Protein AF-A0A2T2UTL4-F1 (afdb_monomer_lite)

Sequence (143 aa):
MLGAYLYAWTPLRTEWTRGTAALFDRAASPELTVTTSPPTHHIRIRADEARVLKYVAPAGVKFLLPGLFLVLLAPARPRLGLFLTGHLALGALAAGVGIAGLTGLPGGIELAAFVRSYGVDAYGLAVPVLVFVRSRSRQTGLA

Secondary structure (DSSP, 8-state):
-HHHHHHHHHHHHHHHHHHHHHHHHHHS-TTPEEEEEGGGTEEEEESSSS-EEEEE---THHHHHHHHHHHHHS-----HHHHHHHHHHHHHHHHHHHHHHHTT-TTHHHHHHHIIIIIHHHHHHHHHHHHHHHHHHHHTT--

Foldseek 3Di:
DVVVCVVVVLVVLLVVLVVLLVLLVVLADPQKDWDGDSVQSWIWIDNDPVQIFIQHGQPAVVLCVLVVVLCVVQVDPRPSVVLRVVSNVLSVVLSVLCSVCNNDDVCSSVVSNVSRPPVSVCSSPVVSVVSVVVSVCVVVPVD

Radius of gyration: 17.81 Å; chains: 1; bounding box: 37×35×53 Å

pLDDT: mean 79.15, std 10.11, range [48.28, 92.25]

Structure (mmCIF, N/CA/C/O backbone):
data_AF-A0A2T2UTL4-F1
#
_entry.id   AF-A0A2T2UTL4-F1
#
loop_
_atom_site.group_PDB
_atom_site.id
_atom_site.type_symbol
_atom_site.label_atom_id
_atom_site.label_alt_id
_atom_site.label_comp_id
_atom_site.label_asym_id
_atom_site.label_entity_id
_atom_site.label_seq_id
_atom_site.pdbx_PDB_ins_code
_atom_site.Cartn_x
_atom_site.Cartn_y
_atom_site.Cartn_z
_atom_site.occupancy
_atom_site.B_iso_or_equiv
_atom_site.auth_seq_id
_atom_site.auth_comp_id
_atom_site.auth_asym_id
_atom_site.auth_atom_id
_atom_site.pdbx_PDB_model_num
ATOM 1 N N . MET A 1 1 ? -6.545 14.175 18.164 1.00 55.31 1 MET A N 1
ATOM 2 C CA . MET A 1 1 ? -5.751 12.979 17.792 1.00 55.31 1 MET A CA 1
ATOM 3 C C . MET A 1 1 ? -5.987 12.547 16.346 1.00 55.31 1 MET A C 1
ATOM 5 O O . MET A 1 1 ? -5.046 12.634 15.574 1.00 55.31 1 MET A O 1
ATOM 9 N N . LEU A 1 2 ? -7.212 12.188 15.930 1.00 58.59 2 LEU A N 1
ATOM 10 C CA . LEU A 1 2 ? -7.505 11.791 14.538 1.00 58.59 2 LEU A CA 1
ATOM 11 C C . LEU A 1 2 ? -7.093 12.846 13.489 1.00 58.59 2 LEU A C 1
ATOM 13 O O . LEU A 1 2 ? -6.490 12.487 12.487 1.00 58.59 2 LEU A O 1
ATOM 17 N N . GLY A 1 3 ? -7.349 14.136 13.744 1.00 59.53 3 GLY A N 1
ATOM 18 C CA . GLY A 1 3 ? -6.964 15.232 12.839 1.00 59.53 3 GLY A CA 1
ATOM 19 C C . GLY A 1 3 ? -5.448 15.402 12.666 1.00 59.53 3 GLY A C 1
ATOM 20 O O . GLY A 1 3 ? -4.967 15.443 11.541 1.00 59.53 3 GLY A O 1
ATOM 21 N N . ALA A 1 4 ? -4.681 15.403 13.763 1.00 59.41 4 ALA A N 1
ATOM 22 C CA . ALA A 1 4 ? -3.212 15.445 13.713 1.00 59.41 4 ALA A CA 1
ATOM 23 C C . ALA A 1 4 ? -2.620 14.205 13.016 1.00 59.41 4 ALA A C 1
ATOM 25 O O . ALA A 1 4 ? -1.631 14.294 12.295 1.00 59.41 4 ALA A O 1
ATOM 26 N N . TYR A 1 5 ? -3.268 13.049 13.177 1.00 59.44 5 TYR A N 1
ATOM 27 C CA . TYR A 1 5 ? -2.868 11.803 12.532 1.00 59.44 5 TYR A CA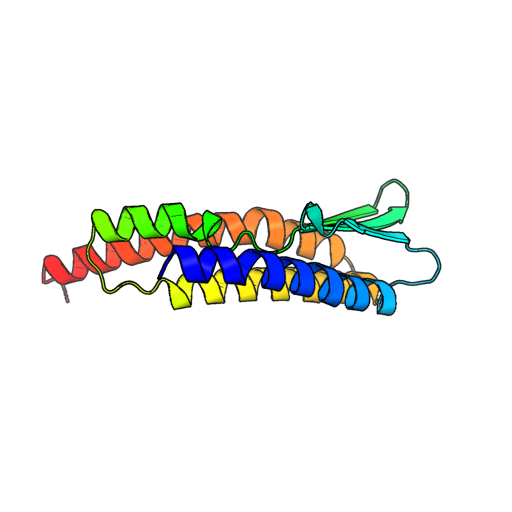 1
ATOM 28 C C . TYR A 1 5 ? -3.184 11.787 11.030 1.00 59.44 5 TYR A C 1
ATOM 30 O O . TYR A 1 5 ? -2.353 11.382 10.227 1.00 59.44 5 TYR A O 1
ATOM 38 N N . LEU A 1 6 ? -4.365 12.268 10.632 1.00 66.38 6 LEU A N 1
ATOM 39 C CA . LEU A 1 6 ? -4.750 12.477 9.232 1.00 66.38 6 LEU A CA 1
ATOM 40 C C . LEU A 1 6 ? -3.799 13.448 8.527 1.00 66.38 6 LEU A C 1
ATOM 42 O O . LEU A 1 6 ? -3.403 13.206 7.385 1.00 66.38 6 LEU A O 1
ATOM 46 N N . TYR A 1 7 ? -3.407 14.506 9.238 1.00 70.31 7 TYR A N 1
ATOM 47 C CA . TYR A 1 7 ? -2.445 15.492 8.767 1.00 70.31 7 TYR A CA 1
ATOM 48 C C . TYR A 1 7 ? -1.057 14.877 8.547 1.00 70.31 7 TYR A C 1
ATOM 50 O O . TYR A 1 7 ? -0.458 15.097 7.501 1.00 70.31 7 TYR A O 1
ATOM 58 N N . ALA A 1 8 ? -0.576 14.043 9.474 1.00 77.06 8 ALA A N 1
ATOM 59 C CA . ALA A 1 8 ? 0.720 13.369 9.357 1.00 77.06 8 ALA A CA 1
ATOM 60 C C . ALA A 1 8 ? 0.714 12.167 8.390 1.00 77.06 8 ALA A C 1
ATOM 62 O O . ALA A 1 8 ? 1.751 11.794 7.842 1.00 77.06 8 ALA A O 1
ATOM 63 N N . TRP A 1 9 ? -0.443 11.548 8.149 1.00 81.75 9 TRP A N 1
ATOM 64 C CA . TRP A 1 9 ? -0.530 10.334 7.341 1.00 81.75 9 TRP A CA 1
ATOM 65 C C . TRP A 1 9 ? -0.344 10.591 5.844 1.00 81.75 9 TRP A C 1
ATOM 67 O O . TRP A 1 9 ? 0.335 9.824 5.167 1.00 81.75 9 TRP A O 1
ATOM 77 N N . THR A 1 10 ? -0.923 11.665 5.310 1.00 82.44 10 THR A N 1
ATOM 78 C CA . THR A 1 10 ? -0.773 12.031 3.890 1.00 82.44 10 THR A CA 1
ATOM 79 C C . THR A 1 10 ? 0.692 12.242 3.470 1.00 82.44 10 THR A C 1
ATOM 81 O O . THR A 1 10 ? 1.106 11.636 2.472 1.00 82.44 10 THR A O 1
ATOM 84 N N . PRO A 1 11 ? 1.520 13.020 4.202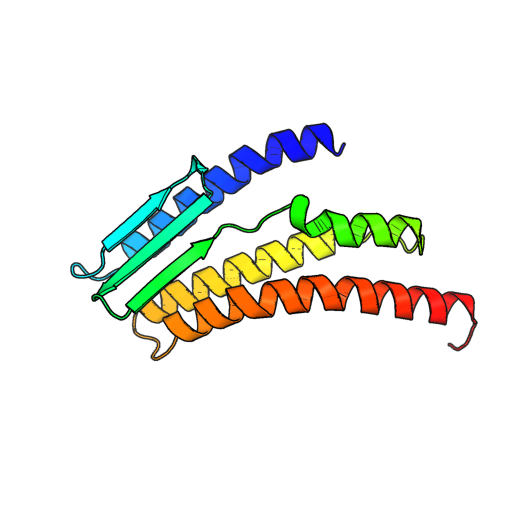 1.00 86.44 11 PRO A N 1
ATOM 85 C CA . PRO A 1 11 ? 2.937 13.145 3.878 1.00 86.44 11 PRO A CA 1
ATOM 86 C C . PRO A 1 11 ? 3.680 11.820 4.073 1.00 86.44 11 PRO A C 1
ATOM 88 O O . PRO A 1 11 ? 4.423 11.422 3.182 1.00 86.44 11 PRO A O 1
ATOM 91 N N . LEU A 1 12 ? 3.403 11.060 5.140 1.00 86.69 12 LEU A N 1
ATOM 92 C CA . LEU A 1 12 ? 4.023 9.744 5.342 1.00 86.69 12 LEU A CA 1
ATOM 93 C C . LEU A 1 12 ? 3.720 8.771 4.193 1.00 86.69 12 LEU A C 1
ATOM 95 O O . LEU A 1 12 ? 4.604 8.065 3.719 1.00 86.69 12 LEU A O 1
ATOM 99 N N . ARG A 1 13 ? 2.479 8.745 3.703 1.00 86.19 13 ARG A N 1
ATOM 100 C CA . ARG A 1 13 ? 2.062 7.910 2.570 1.00 86.19 13 ARG A CA 1
ATOM 101 C C . ARG A 1 13 ? 2.710 8.359 1.261 1.00 86.19 13 ARG A C 1
ATOM 103 O O . ARG A 1 13 ? 2.992 7.531 0.394 1.00 86.19 13 ARG A O 1
ATOM 110 N N . THR A 1 14 ? 2.959 9.656 1.119 1.00 88.62 14 THR A N 1
ATOM 111 C CA . THR A 1 14 ? 3.702 10.219 -0.012 1.00 88.62 14 THR A CA 1
ATOM 112 C C . THR A 1 14 ? 5.153 9.749 0.021 1.00 88.62 14 THR A C 1
ATOM 114 O O . THR A 1 14 ? 5.619 9.191 -0.971 1.00 88.62 14 THR A O 1
ATOM 117 N N . GLU A 1 15 ? 5.825 9.868 1.166 1.00 90.25 15 GLU A N 1
ATOM 118 C CA . GLU A 1 15 ? 7.197 9.380 1.348 1.00 90.25 15 GLU A CA 1
ATOM 119 C C . GLU A 1 15 ? 7.293 7.861 1.197 1.00 90.25 15 GLU A C 1
ATOM 121 O O . GLU A 1 15 ? 8.183 7.372 0.509 1.00 90.25 15 GLU A O 1
ATOM 126 N N . TRP A 1 16 ? 6.319 7.106 1.714 1.00 90.62 16 TRP A N 1
ATOM 127 C CA . TRP A 1 16 ? 6.213 5.669 1.459 1.00 90.62 16 TRP A CA 1
ATOM 128 C C . TRP A 1 16 ? 6.179 5.379 -0.041 1.00 90.62 16 TRP A C 1
ATOM 130 O O . TRP A 1 16 ? 6.900 4.509 -0.523 1.00 90.62 16 TRP A O 1
ATOM 140 N N . THR A 1 17 ? 5.330 6.093 -0.786 1.00 91.50 17 THR A N 1
ATOM 141 C CA . THR A 1 17 ? 5.170 5.887 -2.232 1.00 91.50 17 THR A CA 1
ATOM 142 C C . THR A 1 17 ? 6.476 6.184 -2.963 1.00 91.50 17 THR A C 1
ATOM 144 O O . THR A 1 17 ? 6.910 5.368 -3.769 1.00 91.50 17 THR A O 1
ATOM 147 N N . ARG A 1 18 ? 7.133 7.309 -2.652 1.00 91.81 18 ARG A N 1
ATOM 148 C CA . ARG A 1 18 ? 8.418 7.682 -3.261 1.00 91.81 18 ARG A CA 1
ATOM 149 C C . ARG A 1 18 ? 9.524 6.688 -2.915 1.00 91.81 18 ARG A C 1
ATOM 151 O O . ARG A 1 18 ? 10.195 6.197 -3.815 1.00 91.81 18 ARG A O 1
ATOM 158 N N . GLY A 1 19 ? 9.682 6.354 -1.636 1.00 91.62 19 GLY A N 1
ATOM 159 C CA . GLY A 1 19 ? 10.704 5.419 -1.169 1.00 91.62 19 GLY A CA 1
ATOM 160 C C . GLY A 1 19 ? 10.516 4.022 -1.755 1.00 91.62 19 GLY A C 1
ATOM 161 O O . GLY A 1 19 ? 11.459 3.437 -2.274 1.00 91.62 19 GLY A O 1
ATOM 162 N N . THR A 1 20 ? 9.280 3.516 -1.762 1.00 90.56 20 THR A N 1
ATOM 163 C CA . THR A 1 20 ? 8.962 2.211 -2.364 1.00 90.56 20 THR A CA 1
ATOM 164 C C . THR A 1 20 ? 9.214 2.221 -3.868 1.00 90.56 20 THR A C 1
ATOM 166 O O . THR A 1 20 ? 9.740 1.254 -4.407 1.00 90.56 20 THR A O 1
ATOM 169 N N . ALA A 1 21 ? 8.881 3.312 -4.557 1.00 90.50 21 ALA A N 1
ATOM 170 C CA . ALA A 1 21 ? 9.156 3.421 -5.979 1.00 90.50 21 ALA A CA 1
ATOM 171 C C . ALA A 1 21 ? 10.649 3.428 -6.293 1.00 90.50 21 ALA A C 1
ATOM 173 O O . ALA A 1 21 ? 11.057 2.747 -7.221 1.00 90.50 21 ALA A O 1
ATOM 174 N N . ALA A 1 22 ? 11.457 4.132 -5.498 1.00 91.25 22 ALA A N 1
ATOM 175 C CA . ALA A 1 22 ? 12.908 4.104 -5.641 1.00 91.25 22 ALA A CA 1
ATOM 176 C C . ALA A 1 22 ? 13.480 2.692 -5.425 1.00 91.25 22 ALA A C 1
ATOM 178 O O . ALA A 1 22 ? 14.449 2.315 -6.075 1.00 91.25 22 ALA A O 1
ATOM 179 N N . LEU A 1 23 ? 12.883 1.891 -4.535 1.00 91.38 23 LEU A N 1
ATOM 180 C CA . LEU A 1 23 ? 13.267 0.486 -4.366 1.00 91.38 23 LEU A CA 1
ATOM 181 C C . LEU A 1 23 ? 12.884 -0.364 -5.582 1.00 91.38 23 LEU A C 1
ATOM 183 O O . LEU A 1 23 ? 13.696 -1.168 -6.028 1.00 91.38 23 LEU A O 1
ATOM 187 N N . PHE A 1 24 ? 11.683 -0.170 -6.132 1.00 89.56 24 PHE A N 1
ATOM 188 C CA . PHE A 1 24 ? 11.266 -0.838 -7.365 1.00 89.56 24 PHE A CA 1
ATOM 189 C C . PHE A 1 24 ? 12.150 -0.466 -8.555 1.00 89.56 24 PHE A C 1
ATOM 191 O O . PHE A 1 24 ? 12.518 -1.348 -9.316 1.00 89.56 24 PHE A O 1
ATOM 198 N N . ASP A 1 25 ? 12.516 0.807 -8.685 1.00 89.50 25 ASP A N 1
ATOM 199 C CA . ASP A 1 25 ? 13.381 1.314 -9.752 1.00 89.50 25 ASP A CA 1
ATOM 200 C C . ASP A 1 25 ? 14.790 0.705 -9.682 1.00 89.50 25 ASP A C 1
ATOM 202 O O . ASP A 1 25 ? 15.313 0.230 -10.680 1.00 89.50 25 ASP A O 1
ATOM 206 N N . ARG A 1 26 ? 15.371 0.586 -8.479 1.00 88.88 26 ARG A N 1
ATOM 207 C CA . ARG A 1 26 ? 16.663 -0.105 -8.286 1.00 88.88 26 ARG A CA 1
ATOM 208 C C . ARG A 1 26 ? 16.609 -1.606 -8.563 1.00 88.88 26 ARG A C 1
ATOM 210 O O . ARG A 1 26 ? 17.631 -2.194 -8.898 1.00 88.88 26 ARG A O 1
ATOM 217 N N . ALA A 1 27 ? 15.460 -2.230 -8.327 1.00 86.00 27 ALA A N 1
ATOM 218 C CA . ALA A 1 27 ? 15.255 -3.659 -8.544 1.00 86.00 27 ALA A CA 1
ATOM 219 C C . ALA A 1 27 ? 14.879 -3.991 -9.996 1.00 86.00 27 ALA A C 1
ATOM 221 O O . ALA A 1 27 ? 14.937 -5.151 -10.396 1.00 86.00 27 ALA A O 1
ATOM 222 N N . ALA A 1 28 ? 14.457 -2.988 -10.763 1.00 84.62 28 ALA A N 1
ATOM 223 C CA . ALA A 1 28 ? 14.017 -3.133 -12.134 1.00 84.62 28 ALA A CA 1
ATOM 224 C C . ALA A 1 28 ? 15.212 -3.280 -13.089 1.00 84.62 28 ALA A C 1
ATOM 226 O O . ALA A 1 28 ? 16.197 -2.549 -13.016 1.00 84.62 28 ALA A O 1
ATOM 227 N N . SER A 1 29 ? 15.113 -4.230 -14.017 1.00 79.75 29 SER A N 1
ATOM 228 C CA . SER A 1 29 ? 15.994 -4.318 -15.186 1.00 79.75 29 SER A CA 1
ATOM 229 C C . SER A 1 29 ? 15.758 -3.135 -16.146 1.00 79.75 29 SER A C 1
ATOM 231 O O . SER A 1 29 ? 14.674 -2.557 -16.122 1.00 79.75 29 SER A O 1
ATOM 233 N N . PRO A 1 30 ? 16.702 -2.799 -17.048 1.00 78.06 30 PRO A N 1
ATOM 234 C CA . PRO A 1 30 ? 16.584 -1.646 -17.958 1.00 78.06 30 PRO A CA 1
ATOM 235 C C . PRO A 1 30 ? 15.341 -1.650 -18.864 1.00 78.06 30 PRO A C 1
ATOM 237 O O . PRO A 1 30 ? 14.942 -0.615 -19.385 1.00 78.06 30 PRO A O 1
ATOM 240 N N . GLU A 1 31 ? 14.738 -2.820 -19.061 1.00 78.88 31 GLU A N 1
ATOM 241 C CA . GLU A 1 31 ? 13.544 -3.038 -19.884 1.00 78.88 31 GLU A CA 1
ATOM 242 C C . GLU A 1 31 ? 12.235 -2.691 -19.148 1.00 78.88 31 GLU A C 1
ATOM 244 O O . GLU A 1 31 ? 11.180 -2.546 -19.763 1.00 78.88 31 GLU A O 1
ATOM 249 N N . LEU A 1 32 ? 12.284 -2.538 -17.823 1.00 82.44 32 LEU A N 1
ATOM 250 C CA . LEU A 1 32 ? 11.131 -2.268 -16.972 1.00 82.44 32 LEU A CA 1
ATOM 251 C C . LEU A 1 32 ? 10.941 -0.762 -16.782 1.00 82.44 32 LEU A C 1
ATOM 253 O O . LEU A 1 32 ? 11.845 -0.047 -16.361 1.00 82.44 32 LEU A O 1
ATOM 257 N N . THR A 1 33 ? 9.723 -0.272 -17.010 1.00 85.25 33 THR A N 1
ATOM 258 C CA . THR A 1 33 ? 9.376 1.127 -16.725 1.00 85.25 33 THR A CA 1
ATOM 259 C C . THR A 1 33 ? 8.647 1.235 -15.390 1.00 85.25 33 THR A C 1
ATOM 261 O O . THR A 1 33 ? 7.542 0.700 -15.232 1.00 85.25 33 THR A O 1
ATOM 264 N N . VAL A 1 34 ? 9.223 1.973 -14.438 1.00 86.25 34 VAL A N 1
ATOM 265 C CA . VAL A 1 34 ? 8.584 2.311 -13.159 1.00 86.25 34 VAL A CA 1
ATOM 266 C C . VAL A 1 34 ? 8.009 3.722 -13.238 1.00 86.25 34 VAL A C 1
ATOM 268 O O . VAL A 1 34 ? 8.719 4.710 -13.382 1.00 86.25 34 VAL A O 1
ATOM 271 N N . THR A 1 35 ? 6.689 3.834 -13.123 1.00 88.38 35 THR A N 1
ATOM 272 C CA . THR A 1 35 ? 5.983 5.120 -13.086 1.00 88.38 35 THR A CA 1
ATOM 273 C C . THR A 1 35 ? 5.382 5.343 -11.711 1.00 88.38 35 THR A C 1
ATOM 275 O O . THR A 1 35 ? 4.787 4.445 -11.110 1.00 88.38 35 THR A O 1
ATOM 278 N N . THR A 1 36 ? 5.532 6.560 -1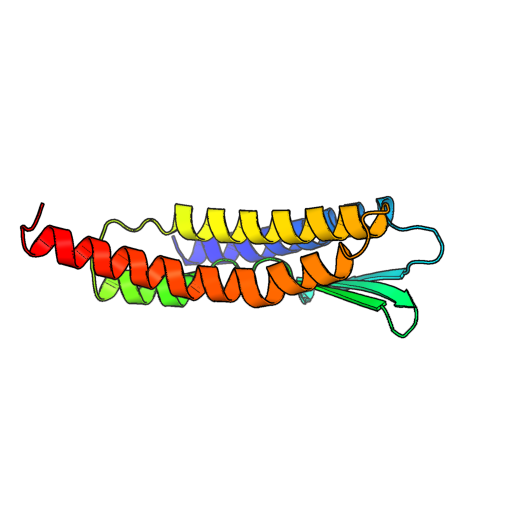1.196 1.00 89.94 36 THR A N 1
ATOM 279 C CA . THR A 1 36 ? 5.055 6.922 -9.862 1.00 89.94 36 THR A CA 1
ATOM 280 C C . THR A 1 36 ? 4.072 8.068 -9.963 1.00 89.94 36 THR A C 1
ATOM 282 O O . THR A 1 36 ? 4.255 9.011 -10.727 1.00 89.94 36 THR A O 1
ATOM 285 N N . SER A 1 37 ? 3.007 7.992 -9.176 1.00 88.31 37 SER A N 1
ATOM 286 C CA . SER A 1 37 ? 2.071 9.093 -9.005 1.00 88.31 37 SER A CA 1
ATOM 287 C C . SER A 1 37 ? 1.888 9.329 -7.509 1.00 88.31 37 SER A C 1
ATOM 289 O O . SER A 1 37 ? 0.972 8.773 -6.897 1.00 88.31 37 SER A O 1
ATOM 291 N N . PRO A 1 38 ? 2.771 10.133 -6.887 1.00 80.00 38 PRO A N 1
ATOM 292 C CA . PRO A 1 38 ? 2.681 10.457 -5.468 1.00 80.00 38 PRO A CA 1
ATOM 293 C C . PRO A 1 38 ? 1.329 11.057 -5.043 1.00 80.00 38 PRO A C 1
ATOM 295 O O . PRO A 1 38 ? 0.837 10.630 -4.000 1.00 80.00 38 PRO A O 1
ATOM 298 N N . PRO A 1 39 ? 0.670 11.942 -5.829 1.00 80.62 39 PRO A N 1
ATOM 299 C CA . PRO A 1 39 ? -0.650 12.476 -5.474 1.00 80.62 39 PRO A CA 1
ATOM 300 C C . PRO A 1 39 ? -1.746 11.409 -5.377 1.00 80.62 39 PRO A C 1
ATOM 302 O O . PRO A 1 39 ? -2.681 11.548 -4.595 1.00 80.62 39 PRO A O 1
ATOM 305 N N . THR A 1 40 ? -1.633 10.331 -6.160 1.00 82.62 40 THR A N 1
ATOM 306 C CA . THR A 1 40 ? -2.573 9.199 -6.113 1.00 82.62 40 THR A CA 1
ATOM 307 C C . THR A 1 40 ? -2.053 8.032 -5.269 1.00 82.62 40 THR A C 1
ATOM 309 O O . THR A 1 40 ? -2.772 7.062 -5.043 1.00 82.62 40 THR A O 1
ATOM 312 N N . HIS A 1 41 ? -0.828 8.136 -4.742 1.00 88.62 41 HIS A N 1
ATOM 313 C CA . HIS A 1 41 ? -0.116 7.102 -3.986 1.00 88.62 41 HIS A CA 1
ATOM 314 C C . HIS A 1 41 ? -0.004 5.760 -4.725 1.00 88.62 41 HIS A C 1
ATOM 316 O O . HIS A 1 41 ? -0.097 4.685 -4.119 1.00 88.62 41 HIS A O 1
ATOM 322 N N . HIS A 1 42 ? 0.152 5.829 -6.048 1.00 89.75 42 HIS A N 1
ATOM 323 C CA . HIS A 1 42 ? 0.257 4.677 -6.935 1.00 89.75 42 HIS A CA 1
ATOM 324 C C . HIS A 1 42 ? 1.665 4.549 -7.511 1.00 89.75 42 HIS A C 1
ATOM 326 O O . HIS A 1 42 ? 2.322 5.541 -7.830 1.00 89.75 42 HIS A O 1
ATOM 332 N N . ILE A 1 43 ? 2.088 3.305 -7.693 1.00 89.31 43 ILE A N 1
ATOM 333 C CA . ILE A 1 43 ? 3.287 2.917 -8.423 1.00 89.31 43 ILE A CA 1
ATOM 334 C C . ILE A 1 43 ? 2.837 1.903 -9.465 1.00 89.31 43 ILE A C 1
ATOM 336 O O . ILE A 1 43 ? 2.121 0.950 -9.150 1.00 89.31 43 ILE A O 1
ATOM 340 N N . ARG A 1 44 ? 3.221 2.119 -10.715 1.00 90.31 44 ARG A N 1
ATOM 341 C CA . ARG A 1 44 ? 2.932 1.204 -11.809 1.00 90.31 44 ARG A CA 1
ATOM 342 C C . ARG A 1 44 ? 4.244 0.772 -12.437 1.00 90.31 44 ARG A C 1
ATOM 344 O O . ARG A 1 44 ? 4.987 1.610 -12.936 1.00 90.31 44 ARG A O 1
ATOM 351 N N . ILE A 1 45 ? 4.491 -0.529 -12.410 1.00 85.69 45 ILE A N 1
ATOM 352 C CA . ILE A 1 45 ? 5.661 -1.162 -13.014 1.00 85.69 45 ILE A CA 1
ATOM 353 C C . ILE A 1 45 ? 5.173 -1.923 -14.241 1.00 85.69 45 ILE A C 1
ATOM 355 O O . ILE A 1 45 ? 4.195 -2.671 -14.153 1.00 85.69 45 ILE A O 1
ATOM 359 N N . ARG A 1 46 ? 5.812 -1.695 -15.386 1.00 83.56 46 ARG A N 1
ATOM 360 C CA . ARG A 1 46 ? 5.482 -2.343 -16.658 1.00 83.56 46 ARG A CA 1
ATOM 361 C C . ARG A 1 46 ? 6.722 -3.049 -17.196 1.00 83.56 46 ARG A C 1
ATOM 363 O O . ARG A 1 46 ? 7.729 -2.380 -17.405 1.00 83.56 46 ARG A O 1
ATOM 370 N N . ALA A 1 47 ? 6.620 -4.364 -17.394 1.00 72.12 47 ALA A N 1
ATOM 371 C CA . ALA A 1 47 ? 7.652 -5.189 -18.034 1.00 72.12 47 ALA A CA 1
ATOM 372 C C . ALA A 1 47 ? 7.402 -5.327 -19.539 1.00 72.12 47 ALA A C 1
ATOM 374 O O . ALA A 1 47 ? 8.289 -5.114 -20.349 1.00 72.12 47 ALA A O 1
ATOM 375 N N . ASP A 1 48 ? 6.156 -5.626 -19.897 1.00 71.12 48 ASP A N 1
ATOM 376 C CA . ASP A 1 48 ? 5.641 -5.733 -21.259 1.00 71.12 48 ASP A CA 1
ATOM 377 C C . ASP A 1 48 ? 4.144 -5.327 -21.239 1.00 71.12 48 ASP A C 1
ATOM 379 O O . ASP A 1 48 ? 3.623 -4.898 -20.199 1.00 71.12 48 ASP A O 1
ATOM 383 N N . GLU A 1 49 ? 3.427 -5.395 -22.367 1.00 67.19 49 GLU A N 1
ATOM 384 C CA . GLU A 1 49 ? 1.989 -5.064 -22.395 1.00 67.19 49 GLU A CA 1
ATOM 385 C C . GLU A 1 49 ? 1.129 -5.998 -21.522 1.00 67.19 49 GLU A C 1
ATOM 387 O O . GLU A 1 49 ? 0.067 -5.582 -21.051 1.00 67.19 49 GLU A O 1
ATOM 392 N N . ALA A 1 50 ? 1.595 -7.220 -21.250 1.00 67.50 50 ALA A N 1
ATOM 393 C CA . ALA A 1 50 ? 0.868 -8.244 -20.503 1.00 67.50 50 ALA A CA 1
ATOM 394 C C . ALA A 1 50 ? 1.160 -8.219 -18.990 1.00 67.50 50 ALA A C 1
ATOM 396 O O . ALA A 1 50 ? 0.314 -8.612 -18.186 1.00 67.50 50 ALA A O 1
ATOM 397 N N . ARG A 1 51 ? 2.332 -7.728 -18.573 1.00 71.88 51 ARG A N 1
ATOM 398 C CA . ARG A 1 51 ? 2.824 -7.763 -17.191 1.00 71.88 51 ARG A CA 1
ATOM 399 C C . ARG A 1 51 ? 2.916 -6.364 -16.612 1.00 71.88 51 ARG A C 1
ATOM 401 O O . ARG A 1 51 ? 3.915 -5.649 -16.736 1.00 71.88 51 ARG A O 1
ATOM 408 N N . VAL A 1 52 ? 1.839 -5.993 -15.925 1.00 80.25 52 VAL A N 1
ATOM 409 C CA . VAL A 1 52 ? 1.715 -4.724 -15.211 1.00 80.25 52 VAL A CA 1
ATOM 410 C C . VAL A 1 52 ? 1.466 -4.989 -13.732 1.00 80.25 52 VAL A C 1
ATOM 412 O O . VAL A 1 52 ? 0.409 -5.489 -13.354 1.00 80.25 52 VAL A O 1
ATOM 415 N N . LEU A 1 53 ? 2.392 -4.554 -12.879 1.00 82.62 53 LEU A N 1
ATOM 416 C CA . LEU A 1 53 ? 2.162 -4.481 -11.440 1.00 82.62 53 LEU A CA 1
ATOM 417 C C . LEU A 1 53 ? 1.656 -3.088 -11.084 1.00 82.62 53 LEU A C 1
ATOM 419 O O . LEU A 1 53 ? 2.325 -2.083 -11.332 1.00 82.62 53 LEU A O 1
ATOM 423 N N . LYS A 1 54 ? 0.484 -3.019 -10.456 1.00 88.06 54 LYS A N 1
ATOM 424 C CA . LYS A 1 54 ? -0.021 -1.788 -9.849 1.00 88.06 54 LYS A CA 1
ATOM 425 C C . LYS A 1 54 ? 0.078 -1.906 -8.337 1.00 88.06 54 LYS A C 1
ATOM 427 O O . LYS A 1 54 ? -0.742 -2.557 -7.696 1.00 88.06 54 LYS A O 1
ATOM 432 N N . TYR A 1 55 ? 1.062 -1.233 -7.765 1.00 86.00 55 TYR A N 1
ATOM 433 C CA . TYR A 1 55 ? 1.180 -1.082 -6.328 1.00 86.00 55 TYR A CA 1
ATOM 434 C C . TYR A 1 55 ? 0.468 0.196 -5.873 1.00 86.00 55 TYR A C 1
ATOM 436 O O . TYR A 1 55 ? 0.582 1.263 -6.474 1.00 86.00 55 TYR A O 1
ATOM 444 N N . VAL A 1 56 ? -0.277 0.090 -4.779 1.00 87.50 56 VAL A N 1
ATOM 445 C CA . VAL A 1 56 ? -0.971 1.213 -4.143 1.00 87.50 56 VAL A CA 1
ATOM 446 C C . VAL A 1 56 ? -0.455 1.293 -2.721 1.00 87.50 56 VAL A C 1
ATOM 448 O O . VAL A 1 56 ? -0.515 0.294 -2.005 1.00 87.50 56 VAL A O 1
ATOM 451 N N . ALA A 1 57 ? 0.013 2.455 -2.272 1.00 85.94 57 ALA A N 1
ATOM 452 C CA . ALA A 1 57 ? 0.468 2.589 -0.894 1.00 85.94 57 ALA A CA 1
ATOM 453 C C . ALA A 1 57 ? -0.689 2.299 0.087 1.00 85.94 57 ALA A C 1
ATOM 455 O O . ALA A 1 57 ? -1.853 2.599 -0.230 1.00 85.94 57 ALA A O 1
ATOM 456 N N . PRO A 1 58 ? -0.412 1.743 1.281 1.00 84.56 58 PRO A N 1
ATOM 457 C CA . PRO A 1 58 ? -1.427 1.444 2.289 1.00 84.56 58 PRO A CA 1
ATOM 458 C C . PRO A 1 58 ? -2.404 2.608 2.496 1.00 84.56 58 PRO A C 1
ATOM 460 O O . PRO A 1 58 ? -2.001 3.766 2.547 1.00 84.56 58 PRO A O 1
ATOM 463 N N . ALA A 1 59 ? -3.704 2.318 2.578 1.00 79.69 59 ALA A N 1
ATOM 464 C CA . ALA A 1 59 ? -4.749 3.342 2.707 1.00 79.69 59 ALA A CA 1
ATOM 465 C C . ALA A 1 59 ? -4.753 4.077 4.069 1.00 79.69 59 ALA A C 1
ATOM 467 O O . ALA A 1 59 ? -5.418 5.105 4.210 1.00 79.69 59 ALA A O 1
ATOM 468 N N . GLY A 1 60 ? -4.007 3.574 5.061 1.00 76.62 60 GLY A N 1
ATOM 469 C CA . GLY A 1 60 ? -3.878 4.166 6.396 1.00 76.62 60 GLY A CA 1
ATOM 470 C C . GLY A 1 60 ? -5.193 4.267 7.148 1.00 76.62 60 GLY A C 1
ATOM 471 O O . GLY A 1 60 ? -5.890 3.275 7.304 1.00 76.62 60 GLY A O 1
ATOM 472 N N . VAL A 1 61 ? -5.564 5.468 7.605 1.00 68.12 61 VAL A N 1
ATOM 473 C CA . VAL A 1 61 ? -6.741 5.635 8.475 1.00 68.12 61 VAL A CA 1
ATOM 474 C C . VAL A 1 61 ? -8.061 5.268 7.797 1.00 68.12 61 VAL A C 1
ATOM 476 O O . VAL A 1 61 ? -8.980 4.822 8.472 1.00 68.12 61 VAL A O 1
ATOM 479 N N . LYS A 1 62 ? -8.167 5.408 6.468 1.00 71.12 62 LYS A N 1
ATOM 480 C CA . LYS A 1 62 ? -9.383 5.000 5.743 1.00 71.12 62 LYS A CA 1
ATOM 481 C C . LYS A 1 62 ? -9.634 3.496 5.883 1.00 71.12 62 LYS A C 1
ATOM 483 O O . LYS A 1 62 ? -10.780 3.074 5.934 1.00 71.12 62 LYS A O 1
ATOM 488 N N . PHE A 1 63 ? -8.565 2.712 6.029 1.00 74.19 63 PHE A N 1
ATOM 489 C CA . PHE A 1 63 ? -8.641 1.284 6.335 1.00 74.19 63 PHE A CA 1
ATOM 490 C C . PHE A 1 63 ? -9.045 1.009 7.791 1.00 74.19 63 PHE A C 1
ATOM 492 O O . PHE A 1 63 ? -9.635 -0.021 8.087 1.00 74.19 63 PHE A O 1
ATOM 499 N N . LEU A 1 64 ? -8.771 1.941 8.708 1.00 72.06 64 LEU A N 1
ATOM 500 C CA . LEU A 1 64 ? -9.170 1.828 10.111 1.00 72.06 64 LEU A CA 1
ATOM 501 C C . LEU A 1 64 ? -10.655 2.148 10.342 1.00 72.06 64 LEU A C 1
ATOM 503 O O . LEU A 1 64 ? -11.155 1.821 11.412 1.00 72.06 64 LEU A O 1
ATOM 507 N N . LEU A 1 65 ? -11.363 2.770 9.388 1.00 75.88 65 LEU A N 1
ATOM 508 C CA . LEU A 1 65 ? -12.764 3.192 9.555 1.00 75.88 65 LEU A CA 1
ATOM 509 C C . LEU A 1 65 ? -13.713 2.039 9.944 1.00 75.88 65 LEU A C 1
ATOM 511 O O . LEU A 1 65 ? -14.438 2.200 10.928 1.00 75.88 65 LEU A O 1
ATOM 515 N N . PRO A 1 66 ? -13.683 0.863 9.283 1.00 69.50 66 PRO A N 1
ATOM 516 C CA . PRO A 1 66 ? -14.471 -0.290 9.725 1.00 69.50 66 PRO A CA 1
ATOM 517 C C . PRO A 1 66 ? -14.098 -0.752 11.142 1.00 69.50 66 PRO A C 1
ATOM 519 O O . PRO A 1 66 ? -14.967 -1.063 11.952 1.00 69.50 66 PRO A O 1
ATOM 522 N N . GLY A 1 67 ? -12.804 -0.734 11.481 1.00 67.94 67 GLY A N 1
ATOM 523 C CA . GLY A 1 67 ? -12.319 -1.066 12.824 1.00 67.94 67 GLY A CA 1
ATOM 524 C C . GLY A 1 67 ? -12.778 -0.072 13.896 1.00 67.94 67 GLY A C 1
ATOM 525 O O . GLY A 1 67 ? -13.147 -0.479 14.993 1.00 67.94 67 GLY A O 1
ATOM 526 N N . LEU A 1 68 ? -12.810 1.225 13.578 1.00 70.75 68 LEU A N 1
ATOM 527 C CA . LEU A 1 68 ? -13.340 2.290 14.437 1.00 70.75 68 LEU A CA 1
ATOM 528 C C . LEU A 1 68 ? -14.834 2.101 14.710 1.00 70.75 68 LEU A C 1
ATOM 530 O O . LEU A 1 68 ? -15.259 2.259 15.851 1.00 70.75 68 LEU A O 1
ATOM 534 N N . PHE A 1 69 ? -15.612 1.707 13.700 1.00 71.38 69 PHE A N 1
ATOM 535 C CA . PHE A 1 69 ? -17.029 1.382 13.875 1.00 71.38 69 PHE A CA 1
ATOM 536 C C . PHE A 1 69 ? -17.232 0.215 14.854 1.00 71.38 69 PHE A C 1
ATOM 538 O O . PHE A 1 69 ? -18.129 0.235 15.691 1.00 71.38 69 PHE A O 1
ATOM 545 N N . LEU A 1 70 ? -16.343 -0.777 14.825 1.00 65.50 70 LEU A N 1
ATOM 546 C CA . LEU A 1 70 ? -16.422 -1.929 15.726 1.00 65.50 70 LEU A CA 1
ATOM 547 C C . LEU A 1 70 ? -15.997 -1.622 17.154 1.00 65.50 70 LEU A C 1
ATOM 549 O O . LEU A 1 70 ? -16.527 -2.238 18.071 1.00 65.50 70 LEU A O 1
ATOM 553 N N . VAL A 1 71 ? -15.105 -0.651 17.357 1.00 65.00 71 VAL A N 1
ATOM 554 C CA . VAL A 1 71 ? -14.790 -0.137 18.699 1.00 65.00 71 VAL A CA 1
ATOM 555 C C . VAL A 1 71 ? -16.036 0.469 19.361 1.00 65.00 71 VAL A C 1
ATOM 557 O O . VAL A 1 71 ? -16.171 0.372 20.578 1.00 65.00 71 VAL A O 1
ATOM 560 N N . LEU A 1 72 ? -16.961 1.047 18.583 1.00 66.81 72 LEU A N 1
ATOM 561 C CA . LEU A 1 72 ? -18.238 1.558 19.099 1.00 66.81 72 LEU A CA 1
ATOM 562 C C . LEU A 1 72 ? -19.219 0.430 19.459 1.00 66.81 72 LEU A C 1
ATOM 564 O O . LEU A 1 72 ? -19.913 0.526 20.465 1.00 66.81 72 LEU A O 1
ATOM 568 N N . LEU A 1 73 ? -19.272 -0.639 18.656 1.00 66.06 73 LEU A N 1
ATOM 569 C CA . LEU A 1 73 ? -20.189 -1.775 18.857 1.00 66.06 73 LEU A CA 1
ATOM 570 C C . LEU A 1 73 ? -19.728 -2.757 19.939 1.00 66.06 73 LEU A C 1
ATOM 572 O O . LEU A 1 73 ? -20.542 -3.381 20.615 1.00 66.06 73 LEU A O 1
ATOM 576 N N . ALA A 1 74 ? -18.419 -2.924 20.079 1.00 63.50 74 ALA A N 1
ATOM 577 C CA . ALA A 1 74 ? -17.792 -3.771 21.072 1.00 63.50 74 ALA A CA 1
ATOM 578 C C . ALA A 1 74 ? -16.585 -3.006 21.626 1.00 63.50 74 ALA A C 1
ATOM 580 O O . ALA A 1 74 ? -15.533 -2.996 20.977 1.00 63.50 74 ALA A O 1
ATOM 581 N N . PRO A 1 75 ? -16.696 -2.379 22.814 1.00 56.78 75 PRO A N 1
ATOM 582 C CA . PRO A 1 75 ? -15.617 -1.612 23.435 1.00 56.78 75 PRO A CA 1
ATOM 583 C C . PRO A 1 75 ? -14.522 -2.547 23.979 1.00 56.78 75 PRO A C 1
ATOM 585 O O . PRO A 1 75 ? -14.195 -2.580 25.162 1.00 56.78 75 PRO A O 1
ATOM 588 N N . ALA A 1 76 ? -13.939 -3.365 23.108 1.00 57.91 76 ALA A N 1
ATOM 589 C CA . ALA A 1 76 ? -12.694 -4.057 23.354 1.00 57.91 76 ALA A CA 1
ATOM 590 C C . ALA A 1 76 ? -11.559 -3.050 23.151 1.00 57.91 76 ALA A C 1
ATOM 592 O O . ALA A 1 76 ? -11.556 -2.304 22.173 1.00 57.91 76 ALA A O 1
ATOM 593 N N . ARG A 1 77 ? -10.595 -3.031 24.085 1.00 59.06 77 ARG A N 1
ATOM 594 C CA . ARG A 1 77 ? -9.455 -2.095 24.095 1.00 59.06 77 ARG A CA 1
ATOM 595 C C . ARG A 1 77 ? -8.938 -1.840 22.668 1.00 59.06 77 ARG A C 1
ATOM 597 O O . ARG A 1 77 ? -8.536 -2.809 22.017 1.00 59.06 77 ARG A O 1
ATOM 604 N N . PRO A 1 78 ? -8.936 -0.585 22.182 1.00 57.59 78 PRO A N 1
ATOM 605 C CA . PRO A 1 78 ? -8.676 -0.284 20.782 1.00 57.59 78 PRO A CA 1
ATOM 606 C C . PRO A 1 78 ? -7.251 -0.695 20.407 1.00 57.59 78 PRO A C 1
ATOM 608 O O . PRO A 1 78 ? -6.285 0.014 20.673 1.00 57.59 78 PRO A O 1
ATOM 611 N N . ARG A 1 79 ? -7.104 -1.843 19.737 1.00 70.00 79 ARG A N 1
ATOM 612 C CA . ARG A 1 79 ? -5.838 -2.282 19.123 1.00 70.00 79 ARG A CA 1
ATOM 613 C C . ARG A 1 79 ? -5.652 -1.652 17.739 1.00 70.00 79 ARG A C 1
ATOM 615 O O . ARG A 1 79 ? -5.128 -2.287 16.830 1.00 70.00 79 ARG A O 1
ATOM 622 N N . LEU A 1 80 ? -6.087 -0.399 17.578 1.00 70.94 80 LEU A N 1
ATOM 623 C CA . LEU A 1 80 ? -6.043 0.337 16.310 1.00 70.94 80 LEU A CA 1
ATOM 624 C C . LEU A 1 80 ? -4.611 0.457 15.779 1.00 70.94 80 LEU A C 1
ATOM 626 O O . LEU A 1 80 ? -4.393 0.314 14.581 1.00 70.94 80 LEU A O 1
ATOM 630 N N . GLY A 1 81 ? -3.636 0.633 16.678 1.00 73.25 81 GLY A N 1
ATOM 631 C CA . GLY A 1 81 ? -2.218 0.613 16.321 1.00 73.25 81 GLY A CA 1
ATOM 632 C C . GLY A 1 81 ? -1.790 -0.725 15.721 1.00 73.25 81 GLY A C 1
ATOM 633 O O . GLY A 1 81 ? -1.156 -0.743 14.679 1.00 73.25 81 GLY A O 1
ATOM 634 N N . LEU A 1 82 ? -2.210 -1.850 16.308 1.00 75.81 82 LEU A N 1
ATOM 635 C CA . LEU A 1 82 ? -1.874 -3.182 15.796 1.00 75.81 82 LEU A CA 1
ATOM 636 C C . LEU A 1 82 ? -2.534 -3.459 14.436 1.00 75.81 82 LEU A C 1
ATOM 638 O O . LEU A 1 82 ? -1.901 -4.045 13.564 1.00 75.81 82 LEU A O 1
ATOM 642 N N . PHE A 1 83 ? -3.773 -2.995 14.244 1.00 77.38 83 PHE A N 1
ATOM 643 C CA . PHE A 1 83 ? -4.484 -3.108 12.968 1.00 77.38 83 PHE A CA 1
ATOM 644 C C . PHE A 1 83 ? -3.812 -2.272 11.871 1.00 77.38 83 PHE A C 1
ATOM 646 O O . PHE A 1 83 ? -3.609 -2.738 10.751 1.00 77.38 83 PHE A O 1
ATOM 653 N N . LEU A 1 84 ? -3.371 -1.058 12.202 1.00 79.06 84 LEU A N 1
ATOM 654 C CA . LEU A 1 84 ? -2.597 -0.246 11.273 1.00 79.06 84 LEU A CA 1
ATOM 655 C C . LEU A 1 84 ? -1.232 -0.868 10.966 1.00 79.06 84 LEU A C 1
ATOM 657 O O . LEU A 1 84 ? -0.848 -0.932 9.802 1.00 79.06 84 LEU A O 1
ATOM 661 N N . THR A 1 85 ? -0.511 -1.340 11.984 1.00 83.00 85 THR A N 1
ATOM 662 C CA . THR A 1 85 ? 0.799 -1.975 11.808 1.00 83.00 85 THR A CA 1
ATOM 663 C C . THR A 1 85 ? 0.695 -3.219 10.937 1.00 83.00 85 THR A C 1
ATOM 665 O O . THR A 1 85 ? 1.536 -3.405 10.065 1.00 83.00 85 THR A O 1
ATOM 668 N N . GLY A 1 86 ? -0.346 -4.040 11.093 1.00 85.12 86 GLY A N 1
ATOM 669 C CA . GLY A 1 86 ? -0.563 -5.187 10.210 1.00 85.12 86 GLY A CA 1
ATOM 670 C C . GLY A 1 86 ? -0.855 -4.781 8.765 1.00 85.12 86 GLY A C 1
ATOM 671 O O . GLY A 1 86 ? -0.319 -5.387 7.843 1.00 85.12 86 GLY A O 1
ATOM 672 N N . HIS A 1 87 ? -1.610 -3.702 8.545 1.00 86.00 87 HIS A N 1
ATOM 673 C CA . HIS A 1 87 ? -1.832 -3.157 7.199 1.00 86.00 87 HIS A CA 1
ATOM 674 C C . HIS A 1 87 ? -0.551 -2.606 6.560 1.00 86.00 87 HIS A C 1
ATOM 676 O O . HIS A 1 87 ? -0.291 -2.817 5.374 1.00 86.00 87 HIS A O 1
ATOM 682 N N . LEU A 1 88 ? 0.276 -1.917 7.349 1.00 88.19 88 LEU A N 1
ATOM 683 C CA . LEU A 1 88 ? 1.601 -1.462 6.927 1.00 88.19 88 LEU A CA 1
ATOM 684 C C . LEU A 1 88 ? 2.510 -2.646 6.590 1.00 88.19 88 LEU A C 1
ATOM 686 O O . LEU A 1 88 ? 3.168 -2.625 5.553 1.00 88.19 88 LEU A O 1
ATOM 690 N N . ALA A 1 89 ? 2.503 -3.686 7.425 1.00 90.31 89 ALA A N 1
ATOM 691 C CA . ALA A 1 89 ? 3.270 -4.906 7.210 1.00 90.31 89 ALA A CA 1
ATOM 692 C C . ALA A 1 89 ? 2.820 -5.646 5.944 1.00 90.31 89 ALA A C 1
ATOM 694 O O . ALA A 1 89 ? 3.666 -6.073 5.169 1.00 90.31 89 ALA A O 1
ATOM 695 N N . LEU A 1 90 ? 1.514 -5.730 5.671 1.00 88.81 90 LEU A N 1
ATOM 696 C CA . LEU A 1 90 ? 0.984 -6.283 4.418 1.00 88.81 90 LEU A CA 1
ATOM 697 C C . LEU A 1 90 ? 1.404 -5.458 3.200 1.00 88.81 90 LEU A C 1
ATOM 699 O O . LEU A 1 90 ? 1.750 -6.020 2.164 1.00 88.81 90 LEU A O 1
ATOM 703 N N . GLY A 1 91 ? 1.406 -4.128 3.321 1.00 88.62 91 GLY A N 1
ATOM 704 C CA . GLY A 1 91 ? 1.940 -3.239 2.291 1.00 88.62 91 GLY A CA 1
ATOM 705 C C . GLY A 1 91 ? 3.423 -3.486 2.019 1.00 88.62 91 GLY A C 1
ATOM 706 O O . GLY A 1 91 ? 3.812 -3.649 0.865 1.00 88.62 91 GLY A O 1
ATOM 707 N N . ALA A 1 92 ? 4.234 -3.565 3.077 1.00 91.56 92 ALA A N 1
ATOM 708 C CA . ALA A 1 92 ? 5.661 -3.866 2.988 1.00 91.56 92 ALA A CA 1
ATOM 709 C C . ALA A 1 92 ? 5.922 -5.261 2.406 1.00 91.56 92 ALA A C 1
ATOM 711 O O . ALA A 1 92 ? 6.800 -5.407 1.564 1.00 91.56 92 ALA A O 1
ATOM 712 N N . LEU A 1 93 ? 5.135 -6.265 2.800 1.00 92.25 93 LEU A N 1
ATOM 713 C CA . LEU A 1 93 ? 5.222 -7.625 2.278 1.00 92.25 93 LEU A CA 1
ATOM 714 C C . LEU A 1 93 ? 4.903 -7.659 0.782 1.00 92.25 93 LEU A C 1
ATOM 716 O O . LEU A 1 93 ? 5.685 -8.202 0.013 1.00 92.25 93 LEU A O 1
ATOM 720 N N . ALA A 1 94 ? 3.801 -7.037 0.353 1.00 89.69 94 ALA A N 1
ATOM 721 C CA . ALA A 1 94 ? 3.452 -6.955 -1.064 1.00 89.69 94 ALA A CA 1
ATOM 722 C C . ALA A 1 94 ? 4.533 -6.221 -1.875 1.00 89.69 94 ALA A C 1
ATOM 724 O O . ALA A 1 94 ? 4.873 -6.652 -2.973 1.00 89.69 94 ALA A O 1
ATOM 725 N N . ALA A 1 95 ? 5.106 -5.142 -1.329 1.00 89.38 95 ALA A N 1
ATOM 726 C CA . ALA A 1 95 ? 6.225 -4.445 -1.956 1.00 89.38 95 ALA A CA 1
ATOM 727 C C . ALA A 1 95 ? 7.472 -5.338 -2.051 1.00 89.38 95 ALA A C 1
ATOM 729 O O . ALA A 1 95 ? 8.055 -5.446 -3.123 1.00 89.38 95 ALA A O 1
ATOM 730 N N . GLY A 1 96 ? 7.848 -6.020 -0.967 1.00 91.12 96 GLY A N 1
ATOM 731 C CA . GLY A 1 96 ? 9.009 -6.911 -0.920 1.00 91.12 96 GLY A CA 1
ATOM 732 C C . GLY A 1 96 ? 8.882 -8.110 -1.858 1.00 91.12 96 GLY A C 1
ATOM 733 O O . GLY A 1 96 ? 9.819 -8.411 -2.587 1.00 91.12 96 GLY A O 1
ATOM 734 N N . VAL A 1 97 ? 7.710 -8.748 -1.906 1.00 90.38 97 VAL A N 1
ATOM 735 C CA . VAL A 1 97 ? 7.415 -9.839 -2.849 1.00 90.38 97 VAL A CA 1
ATOM 736 C C . VAL A 1 97 ? 7.440 -9.330 -4.292 1.00 90.38 97 VAL A C 1
ATOM 738 O O . VAL A 1 97 ? 7.982 -10.002 -5.165 1.00 90.38 97 VAL A O 1
ATOM 741 N N . GLY A 1 98 ? 6.923 -8.123 -4.541 1.00 87.94 98 GLY A N 1
ATOM 742 C CA . GLY A 1 98 ? 6.979 -7.498 -5.862 1.00 87.94 98 GLY A CA 1
ATOM 743 C C . GLY A 1 98 ? 8.416 -7.223 -6.301 1.00 87.94 98 GLY A C 1
ATOM 744 O O . GLY A 1 98 ? 8.778 -7.550 -7.424 1.00 87.94 98 GLY A O 1
ATOM 745 N N . ILE A 1 99 ? 9.242 -6.676 -5.404 1.00 89.31 99 ILE A N 1
ATOM 746 C CA . ILE A 1 99 ? 10.677 -6.451 -5.629 1.00 89.31 99 ILE A CA 1
ATOM 747 C C . ILE A 1 99 ? 11.380 -7.780 -5.916 1.00 89.31 99 ILE A C 1
ATOM 749 O O . ILE A 1 99 ? 12.082 -7.881 -6.916 1.00 89.31 99 ILE A O 1
ATOM 753 N N . ALA A 1 100 ? 11.136 -8.812 -5.104 1.00 88.38 100 ALA A N 1
ATOM 754 C CA . ALA A 1 100 ? 11.694 -10.144 -5.326 1.00 88.38 100 ALA A CA 1
ATOM 755 C C . ALA A 1 100 ? 11.284 -10.715 -6.695 1.00 88.38 100 ALA A C 1
ATOM 757 O O . ALA A 1 100 ? 12.102 -11.326 -7.381 1.00 88.38 100 ALA A O 1
ATOM 758 N N . GLY A 1 101 ? 10.034 -10.475 -7.109 1.00 86.44 101 GLY A N 1
ATOM 759 C CA . GLY A 1 101 ? 9.517 -10.825 -8.431 1.00 86.44 101 GLY A CA 1
ATOM 760 C C . GLY A 1 101 ? 10.290 -10.170 -9.572 1.00 86.44 101 GLY A C 1
ATOM 761 O O . GLY A 1 101 ? 10.599 -10.839 -10.553 1.00 86.44 101 GLY A O 1
ATOM 762 N N . LEU A 1 102 ? 10.660 -8.895 -9.426 1.00 83.94 102 LEU A N 1
ATOM 763 C CA . LEU A 1 102 ? 11.495 -8.194 -10.409 1.00 83.94 102 LEU A CA 1
ATOM 764 C C . LEU A 1 102 ? 12.938 -8.712 -10.434 1.00 83.94 102 LEU A C 1
ATOM 766 O O . LEU A 1 102 ? 13.542 -8.761 -11.498 1.00 83.94 102 LEU A O 1
ATOM 770 N N . THR A 1 103 ? 13.480 -9.144 -9.293 1.00 85.00 103 THR A N 1
ATOM 771 C CA . THR A 1 103 ? 14.864 -9.640 -9.189 1.00 85.00 103 THR A CA 1
ATOM 772 C C . THR A 1 103 ? 15.024 -11.131 -9.502 1.00 85.00 103 THR A C 1
ATOM 774 O O . THR A 1 103 ? 16.111 -11.672 -9.314 1.00 85.00 103 THR A O 1
ATOM 777 N N . GLY A 1 104 ? 13.965 -11.812 -9.954 1.00 82.69 104 GLY A N 1
ATOM 778 C CA . GLY A 1 104 ? 14.049 -13.191 -10.446 1.00 82.69 104 GLY A CA 1
ATOM 779 C C . GLY A 1 104 ? 13.242 -14.241 -9.681 1.00 82.69 104 GLY A C 1
ATOM 780 O O . GLY A 1 104 ? 13.409 -15.421 -9.972 1.00 82.69 104 GLY A O 1
ATOM 781 N N . LEU A 1 105 ? 12.362 -13.866 -8.742 1.00 85.25 105 LEU A N 1
ATOM 782 C CA . LEU A 1 105 ? 11.388 -14.797 -8.155 1.00 85.25 105 LEU A CA 1
ATOM 783 C C . LEU A 1 105 ? 10.256 -15.072 -9.165 1.00 85.25 105 LEU A C 1
ATOM 785 O O . LEU A 1 105 ? 9.432 -14.182 -9.407 1.00 85.25 105 LEU A O 1
ATOM 789 N N . PRO A 1 106 ? 10.144 -16.290 -9.727 1.00 81.50 106 PRO A N 1
ATOM 790 C CA . PRO A 1 106 ? 9.073 -16.607 -10.666 1.00 81.50 106 PRO A CA 1
ATOM 791 C C . PRO A 1 106 ? 7.711 -16.472 -9.983 1.00 81.50 106 PRO A C 1
ATOM 793 O O . PRO A 1 106 ? 7.520 -16.954 -8.867 1.00 81.50 106 PRO A O 1
ATOM 796 N N . GLY A 1 107 ? 6.762 -15.796 -10.630 1.00 82.50 107 GLY A N 1
ATOM 797 C CA . GLY A 1 107 ? 5.435 -15.562 -10.054 1.00 82.50 107 GLY A CA 1
ATOM 798 C C . GLY A 1 107 ? 5.390 -14.494 -8.950 1.00 82.50 107 GLY A C 1
ATOM 799 O O . GLY A 1 107 ? 4.333 -14.267 -8.362 1.00 82.50 107 GLY A O 1
ATOM 800 N N . GLY A 1 108 ? 6.512 -13.843 -8.616 1.00 85.06 108 GLY A N 1
ATOM 801 C CA . GLY A 1 108 ? 6.563 -12.859 -7.530 1.00 85.06 108 GLY A CA 1
ATOM 802 C C . GLY A 1 108 ? 5.698 -11.624 -7.796 1.00 85.06 108 GLY A C 1
ATOM 803 O O . GLY A 1 108 ? 5.103 -11.072 -6.874 1.00 85.06 108 GLY A O 1
ATOM 804 N N . ILE A 1 109 ? 5.549 -11.216 -9.058 1.00 82.62 109 ILE A N 1
ATOM 805 C CA . ILE A 1 109 ? 4.696 -10.081 -9.439 1.00 82.62 109 ILE A CA 1
ATOM 806 C C . ILE A 1 109 ? 3.215 -10.418 -9.212 1.00 82.62 109 ILE A C 1
ATOM 808 O O . ILE A 1 109 ? 2.470 -9.633 -8.620 1.00 82.62 109 ILE A O 1
ATOM 812 N N . GLU A 1 110 ? 2.797 -11.603 -9.641 1.00 85.62 110 GLU A N 1
ATOM 813 C CA . GLU A 1 110 ? 1.447 -12.136 -9.501 1.00 85.62 110 GLU A CA 1
ATOM 814 C C . GLU A 1 110 ? 1.113 -12.363 -8.026 1.00 85.62 110 GLU A C 1
ATOM 816 O O . GLU A 1 110 ? 0.040 -11.975 -7.562 1.00 85.62 110 GLU A O 1
ATOM 821 N N . LEU A 1 111 ? 2.061 -12.907 -7.260 1.00 86.88 111 LEU A N 1
ATOM 822 C CA . LEU A 1 111 ? 1.921 -13.090 -5.821 1.00 86.88 111 LEU A CA 1
ATOM 823 C C . LEU A 1 111 ? 1.813 -11.745 -5.092 1.00 86.88 111 LEU A C 1
ATOM 825 O O . LEU A 1 111 ? 0.975 -11.601 -4.205 1.00 86.88 111 LEU A O 1
ATOM 829 N N . ALA A 1 112 ? 2.594 -10.735 -5.479 1.00 86.12 112 ALA A N 1
ATOM 830 C CA . ALA A 1 112 ? 2.482 -9.390 -4.921 1.00 86.12 112 ALA A CA 1
ATOM 831 C C . ALA A 1 112 ? 1.110 -8.764 -5.210 1.00 86.12 112 ALA A C 1
ATOM 833 O O . ALA A 1 112 ? 0.488 -8.192 -4.310 1.00 86.12 112 ALA A O 1
ATOM 834 N N . ALA A 1 113 ? 0.608 -8.908 -6.441 1.00 83.44 113 ALA A N 1
ATOM 835 C CA . ALA A 1 113 ? -0.727 -8.459 -6.825 1.00 83.44 113 ALA A CA 1
ATOM 836 C C . ALA A 1 113 ? -1.827 -9.200 -6.045 1.00 83.44 113 ALA A C 1
ATOM 838 O O . ALA A 1 113 ? -2.785 -8.571 -5.583 1.00 83.44 113 ALA A O 1
ATOM 839 N N . PHE A 1 114 ? -1.664 -10.508 -5.834 1.00 86.94 114 PHE A N 1
ATOM 840 C CA . PHE A 1 114 ? -2.564 -11.340 -5.041 1.00 86.94 114 PHE A CA 1
ATOM 841 C C . PHE A 1 114 ? -2.581 -10.920 -3.566 1.00 86.94 114 PHE A C 1
ATOM 843 O O . PHE A 1 114 ? -3.642 -10.597 -3.034 1.00 86.94 114 PHE A O 1
ATOM 850 N N . VAL A 1 115 ? -1.416 -10.850 -2.910 1.00 87.38 115 VAL A N 1
ATOM 851 C CA . VAL A 1 115 ? -1.283 -10.418 -1.505 1.00 87.38 115 VAL A CA 1
ATOM 852 C C . VAL A 1 115 ? -1.871 -9.025 -1.326 1.00 87.38 115 VAL A C 1
ATOM 854 O O . VAL A 1 115 ? -2.544 -8.754 -0.332 1.00 87.38 115 VAL A O 1
ATOM 857 N N . ARG A 1 116 ? -1.666 -8.134 -2.298 1.00 83.19 116 ARG A N 1
ATOM 858 C CA . ARG A 1 116 ? -2.211 -6.784 -2.223 1.00 83.19 116 ARG A CA 1
ATOM 859 C C . ARG A 1 116 ? -3.730 -6.755 -2.348 1.00 83.19 116 ARG A C 1
ATOM 861 O O . ARG A 1 116 ? -4.358 -6.037 -1.577 1.00 83.19 116 ARG A O 1
ATOM 868 N N . SER A 1 117 ? -4.288 -7.481 -3.312 1.00 82.25 117 SER A N 1
ATOM 869 C CA . SER A 1 117 ? -5.726 -7.456 -3.593 1.00 82.25 117 SER A CA 1
ATOM 870 C C . SER A 1 117 ? -6.502 -8.201 -2.513 1.00 82.25 117 SER A C 1
ATOM 872 O O . SER A 1 117 ? -7.395 -7.641 -1.897 1.00 82.25 117 SER A O 1
ATOM 874 N N . TYR A 1 118 ? -6.101 -9.433 -2.207 1.00 83.62 118 TYR A N 1
ATOM 875 C CA . TYR A 1 118 ? -6.849 -10.300 -1.302 1.00 83.62 118 TYR A CA 1
ATOM 876 C C . TYR A 1 118 ? -6.359 -10.228 0.140 1.00 83.62 118 TYR A C 1
ATOM 878 O O . TYR A 1 118 ? -7.159 -10.340 1.062 1.00 83.62 118 TYR A O 1
ATOM 886 N N . GLY A 1 119 ? -5.060 -10.020 0.368 1.00 83.25 119 GLY A N 1
ATOM 887 C CA . GLY A 1 119 ? -4.504 -9.972 1.722 1.00 83.25 119 GLY A CA 1
ATOM 888 C C . GLY A 1 119 ? -4.969 -8.746 2.506 1.00 83.25 119 GLY A C 1
ATOM 889 O O . GLY A 1 119 ? -5.279 -8.860 3.690 1.00 83.25 119 GLY A O 1
ATOM 890 N N . VAL A 1 120 ? -5.079 -7.587 1.848 1.00 79.00 120 VAL A N 1
ATOM 891 C CA . VAL A 1 120 ? -5.615 -6.366 2.474 1.00 79.00 120 VAL A CA 1
ATOM 892 C C . VAL A 1 120 ? -7.086 -6.538 2.837 1.00 79.00 120 VAL A C 1
ATOM 894 O O . VAL A 1 120 ? -7.464 -6.212 3.960 1.00 79.00 120 VAL A O 1
ATOM 897 N N . ASP A 1 121 ? -7.894 -7.081 1.929 1.00 79.94 121 ASP A N 1
ATOM 898 C CA . ASP A 1 121 ? -9.327 -7.280 2.153 1.00 79.94 121 ASP A CA 1
ATOM 899 C C . ASP A 1 121 ? -9.580 -8.341 3.230 1.00 79.94 121 ASP A C 1
ATOM 901 O O . ASP A 1 121 ? -10.336 -8.108 4.177 1.00 79.94 121 ASP A O 1
ATOM 905 N N . ALA A 1 122 ? -8.875 -9.474 3.156 1.00 82.88 122 ALA A N 1
ATOM 906 C CA . ALA A 1 122 ? -8.952 -10.536 4.153 1.00 82.88 122 ALA A CA 1
ATOM 907 C C . ALA A 1 122 ? -8.548 -10.027 5.538 1.00 82.88 122 ALA A C 1
ATOM 909 O O . ALA A 1 122 ? -9.258 -10.267 6.511 1.00 82.88 122 ALA A O 1
ATOM 910 N N . TYR A 1 123 ? -7.451 -9.275 5.647 1.00 82.69 123 TYR A N 1
ATOM 911 C CA . TYR A 1 123 ? -7.036 -8.674 6.914 1.00 82.69 123 TYR A CA 1
ATOM 912 C C . TYR A 1 123 ? -8.049 -7.631 7.405 1.00 82.69 123 TYR A C 1
ATOM 914 O O . TYR A 1 123 ? -8.389 -7.602 8.591 1.00 82.69 123 TYR A O 1
ATOM 922 N N . GLY A 1 124 ? -8.571 -6.823 6.479 1.00 75.06 124 GLY A N 1
ATOM 923 C CA . GLY A 1 124 ? -9.566 -5.783 6.715 1.00 75.06 124 GLY A CA 1
ATOM 924 C C . GLY A 1 124 ? -10.876 -6.304 7.283 1.00 75.06 124 GLY A C 1
ATOM 925 O O . GLY A 1 124 ? -11.488 -5.614 8.090 1.00 75.06 124 GLY A O 1
ATOM 926 N N . LEU A 1 125 ? -11.271 -7.524 6.920 1.00 77.06 125 LEU A N 1
ATOM 927 C CA . LEU A 1 125 ? -12.476 -8.191 7.413 1.00 77.06 125 LEU A CA 1
ATOM 928 C C . LEU A 1 125 ? -12.198 -9.110 8.610 1.00 77.06 125 LEU A C 1
ATO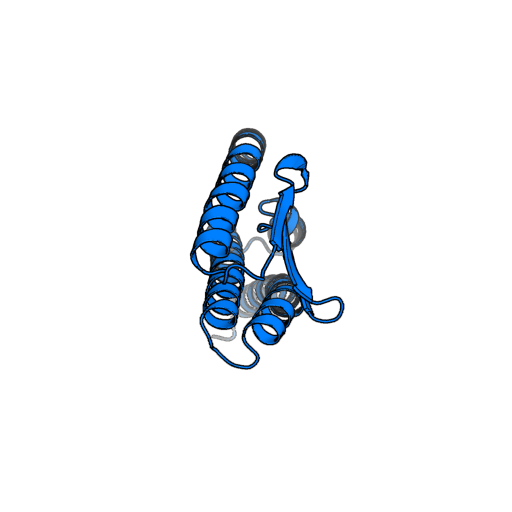M 930 O O . LEU A 1 125 ? -12.978 -9.149 9.558 1.00 77.06 125 LEU A O 1
ATOM 934 N N . ALA A 1 126 ? -11.087 -9.847 8.606 1.00 79.94 126 ALA A N 1
ATOM 935 C CA . ALA A 1 126 ? -10.814 -10.862 9.619 1.00 79.94 126 ALA A CA 1
ATOM 936 C C . ALA A 1 126 ? -10.515 -10.253 10.992 1.00 79.94 126 ALA A C 1
ATOM 938 O O . ALA A 1 126 ? -11.009 -10.747 12.005 1.00 79.94 126 ALA A O 1
ATOM 939 N N . VAL A 1 127 ? -9.726 -9.176 11.059 1.00 76.62 127 VAL A N 1
ATOM 940 C CA . VAL A 1 127 ? -9.326 -8.594 12.351 1.00 76.62 127 VAL A CA 1
ATOM 941 C C . VAL A 1 127 ? -10.525 -8.021 13.114 1.00 76.62 127 VAL A C 1
ATOM 943 O O . VAL A 1 127 ? -10.706 -8.406 14.271 1.00 76.62 127 VAL A O 1
ATOM 946 N N . PRO A 1 128 ? -11.377 -7.172 12.508 1.00 72.38 128 PRO A N 1
ATOM 947 C CA . PRO A 1 128 ? -12.729 -6.889 12.981 1.00 72.38 128 PRO A CA 1
ATOM 948 C C . PRO A 1 128 ? -13.495 -8.047 13.617 1.00 72.38 128 PRO A C 1
ATOM 950 O O . PRO A 1 128 ? -13.894 -7.970 14.782 1.00 72.38 128 PRO A O 1
ATOM 953 N N . VAL A 1 129 ? -13.686 -9.125 12.857 1.00 77.12 129 VAL A N 1
ATOM 954 C CA . VAL A 1 129 ? -14.493 -10.275 13.268 1.00 77.12 129 VAL A CA 1
ATOM 955 C C . VAL A 1 129 ? -13.849 -10.984 14.455 1.00 77.12 129 VAL A C 1
ATOM 957 O O . VAL A 1 129 ? -14.523 -11.259 15.445 1.00 77.12 129 VAL A O 1
ATOM 960 N N . LEU A 1 130 ? -12.535 -11.211 14.419 1.00 77.69 130 LEU A N 1
ATOM 961 C CA . LEU A 1 130 ? -11.797 -11.844 15.514 1.00 77.69 130 LEU A CA 1
ATOM 962 C C . LEU A 1 130 ? -11.852 -11.020 16.806 1.00 77.69 130 LEU A C 1
ATOM 964 O O . LEU A 1 130 ? -11.993 -11.583 17.893 1.00 77.69 130 LEU A O 1
ATOM 968 N N . VAL A 1 131 ? -11.75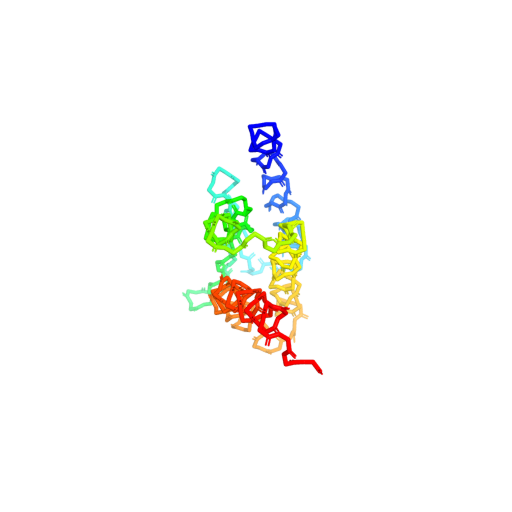6 -9.690 16.708 1.00 74.56 131 VAL A N 1
ATOM 969 C CA . VAL A 1 131 ? -11.900 -8.791 17.863 1.00 74.56 131 VAL A CA 1
ATOM 970 C C . VAL A 1 131 ? -13.311 -8.883 18.436 1.00 74.56 131 VAL A C 1
ATOM 972 O O . VAL A 1 131 ? -13.457 -9.025 19.653 1.00 74.56 131 VAL A O 1
ATOM 975 N N . PHE A 1 132 ? -14.335 -8.860 17.581 1.00 74.81 132 PHE A N 1
ATOM 976 C CA . PHE A 1 132 ? -15.727 -8.986 17.999 1.00 74.81 132 PHE A CA 1
ATOM 977 C C . PHE A 1 132 ? -15.996 -10.330 18.694 1.00 74.81 132 PHE A C 1
ATOM 979 O O . PHE A 1 132 ? -16.443 -10.335 19.843 1.00 74.81 132 PHE A O 1
ATOM 986 N N . VAL A 1 133 ? -15.639 -11.457 18.069 1.00 79.00 133 VAL A N 1
ATOM 987 C CA . VAL A 1 133 ? -15.799 -12.806 18.645 1.00 79.00 133 VAL A CA 1
ATOM 988 C C . VAL A 1 133 ? -15.094 -12.907 19.998 1.00 79.00 133 VAL A C 1
ATOM 990 O O . VAL A 1 133 ? -15.707 -13.300 20.989 1.00 79.00 133 VAL A O 1
ATOM 993 N N . ARG A 1 134 ? -13.836 -12.456 20.091 1.00 77.50 134 ARG A N 1
ATOM 994 C CA . ARG A 1 134 ? -13.067 -12.497 21.344 1.00 77.50 134 ARG A CA 1
ATOM 995 C C . ARG A 1 134 ? -13.665 -11.616 22.443 1.00 77.50 134 ARG A C 1
ATOM 997 O O . ARG A 1 134 ? -13.536 -11.947 23.621 1.00 77.50 134 ARG A O 1
ATOM 1004 N N . SER A 1 135 ? -14.279 -10.488 22.083 1.00 72.81 135 SER A N 1
ATOM 1005 C CA . SER A 1 135 ? -14.962 -9.617 23.045 1.00 72.81 135 SER A CA 1
ATOM 1006 C C . SER A 1 135 ? -16.217 -10.280 23.622 1.00 72.81 135 SER A C 1
ATOM 1008 O O . SER A 1 135 ? -16.399 -10.253 24.837 1.00 72.81 135 SER A O 1
ATOM 1010 N N . ARG A 1 136 ? -17.005 -10.967 22.782 1.00 74.06 136 ARG A N 1
ATOM 1011 C CA . ARG A 1 136 ? -18.192 -11.732 23.188 1.00 74.06 136 ARG A CA 1
ATOM 1012 C C . ARG A 1 136 ? -17.833 -12.894 24.113 1.00 74.06 136 ARG A C 1
ATOM 1014 O O . ARG A 1 136 ? -18.407 -12.980 25.190 1.00 74.06 136 ARG A O 1
ATOM 1021 N N . SER A 1 137 ? -16.836 -13.713 23.763 1.00 73.75 137 SER A N 1
ATOM 1022 C CA . SER A 1 137 ? -16.410 -14.852 24.599 1.00 73.75 137 SER A CA 1
ATOM 1023 C C . SER A 1 137 ? -15.964 -14.430 26.003 1.00 73.75 137 SER A C 1
ATOM 1025 O O . SER A 1 137 ? -16.231 -15.124 26.978 1.00 73.75 137 SER A O 1
ATOM 1027 N N . ARG A 1 138 ? -15.314 -13.262 26.125 1.00 69.94 138 ARG A N 1
ATOM 1028 C CA . ARG A 1 138 ? -14.908 -12.700 27.425 1.00 69.94 138 ARG A CA 1
ATOM 1029 C C . ARG A 1 138 ? -16.077 -12.181 28.257 1.00 69.94 138 ARG A C 1
ATOM 1031 O O . ARG A 1 138 ? -15.981 -12.195 29.476 1.00 69.94 138 ARG A O 1
ATOM 1038 N N . GLN A 1 139 ? -17.141 -11.702 27.619 1.00 65.31 139 GLN A N 1
ATOM 1039 C CA . GLN A 1 139 ? -18.342 -11.231 28.312 1.00 65.31 139 GLN A CA 1
ATOM 1040 C C . GLN A 1 139 ? -19.227 -12.389 28.790 1.00 65.31 139 GLN A C 1
ATOM 1042 O O . GLN A 1 139 ? -19.912 -12.240 29.794 1.00 65.31 139 GLN A O 1
ATOM 1047 N N . THR A 1 140 ? -19.203 -13.538 28.109 1.00 66.62 140 THR A N 1
ATOM 1048 C CA . THR A 1 140 ? -20.046 -14.701 28.439 1.00 66.62 140 THR A CA 1
ATOM 1049 C C . THR A 1 140 ? -19.419 -15.691 29.424 1.00 66.62 140 THR A C 1
ATOM 1051 O O . THR A 1 140 ? -20.045 -16.701 29.718 1.00 66.62 140 THR A O 1
ATOM 1054 N N . GLY A 1 141 ? -18.206 -15.446 29.938 1.00 54.56 141 GLY A N 1
ATOM 1055 C CA . GLY A 1 141 ? -17.607 -16.282 30.993 1.00 54.56 141 GLY A CA 1
ATOM 1056 C C . GLY A 1 141 ? -17.327 -17.741 30.603 1.00 54.56 141 GLY A C 1
ATOM 1057 O O . GLY A 1 141 ? -17.154 -18.575 31.482 1.00 54.56 141 GLY A O 1
ATOM 1058 N N . LEU A 1 142 ? -17.271 -18.055 29.306 1.00 52.94 142 LEU A N 1
ATOM 1059 C CA . LEU A 1 142 ? -16.791 -19.345 28.806 1.00 52.94 142 LEU A CA 1
ATOM 1060 C C . LEU A 1 142 ? -15.283 -19.210 28.567 1.00 52.94 142 LEU A C 1
ATOM 1062 O O . LEU A 1 142 ? -14.846 -18.926 27.449 1.00 52.94 142 LEU A O 1
ATOM 1066 N N . ALA A 1 143 ? -14.511 -19.298 29.645 1.00 48.28 143 ALA A N 1
ATOM 1067 C CA . ALA A 1 143 ? -13.059 -19.433 29.626 1.00 48.28 143 ALA A CA 1
ATOM 1068 C C . ALA A 1 143 ? -12.675 -20.705 30.376 1.00 48.28 143 ALA A C 1
ATOM 1070 O O . ALA A 1 143 ? -13.291 -20.947 31.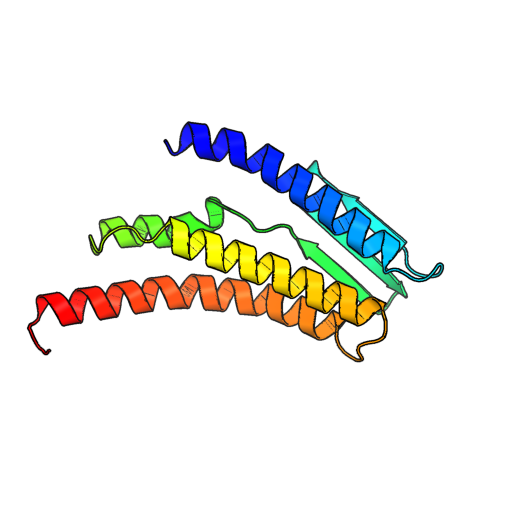438 1.00 48.28 143 ALA A O 1
#